Protein AF-A0A2N1S2W1-F1 (afdb_monomer_lite)

Secondary structure (DSSP, 8-state):
-PPPHHHHHHHHH------TTSPPPPHHHHHH---GGGT-GGG-------------HHHHHHHHHT-THHHHSS-TTT------

Radius of gyration: 23.99 Å; chains: 1; bounding box: 49×42×52 Å

pLDDT: mean 73.58, std 15.36, range [30.98, 88.06]

Foldseek 3Di:
DDDDPVVVVVVVPDDDPDCPPPDDDDPVNVVPDDPPCVVPVVPDDDDDDADEDDDDPVVLVVVVVVDDCCCPPDPVRHDDPPPD

Sequence (84 aa):
MKITKKRLEEILAFKDEDISDIPELTDEELSRMRPSHFRNPKNFKPVKRKVCMYIDADILDWYKTEGKGYQTSEYSHVIAPVIA

Structure (mmCIF, N/CA/C/O backbone):
data_AF-A0A2N1S2W1-F1
#
_entry.id   AF-A0A2N1S2W1-F1
#
loop_
_atom_site.group_PDB
_atom_site.id
_atom_site.type_symbol
_atom_site.label_atom_id
_atom_site.label_alt_id
_atom_site.label_comp_id
_atom_site.label_asym_id
_atom_site.label_entity_id
_atom_site.label_seq_id
_atom_site.pdbx_PDB_ins_code
_atom_site.Cartn_x
_atom_site.Cartn_y
_atom_site.Cartn_z
_atom_site.occupancy
_atom_site.B_iso_or_equiv
_atom_site.auth_seq_id
_atom_site.auth_comp_id
_atom_site.auth_asym_id
_atom_site.auth_atom_id
_atom_site.pdbx_PDB_model_num
ATOM 1 N N . MET A 1 1 ? 1.435 15.029 -6.952 1.00 53.09 1 MET A N 1
ATOM 2 C CA . MET A 1 1 ? 2.749 15.694 -7.106 1.00 53.09 1 MET A CA 1
ATOM 3 C C . MET A 1 1 ? 2.781 16.307 -8.503 1.00 53.09 1 MET A C 1
ATOM 5 O O . MET A 1 1 ? 2.518 15.574 -9.446 1.00 53.09 1 MET A O 1
ATOM 9 N N . LYS A 1 2 ? 2.953 17.628 -8.654 1.00 67.25 2 LYS A N 1
ATOM 10 C CA . LYS A 1 2 ? 2.962 18.286 -9.976 1.00 67.25 2 LYS A CA 1
ATOM 11 C C . LYS A 1 2 ? 4.404 18.363 -10.480 1.00 67.25 2 LYS A C 1
ATOM 13 O O . LYS A 1 2 ? 5.247 18.933 -9.794 1.00 67.25 2 LYS A O 1
ATOM 18 N N . ILE A 1 3 ? 4.678 17.773 -11.639 1.00 81.12 3 ILE A N 1
ATOM 19 C CA . ILE A 1 3 ? 5.975 17.888 -12.319 1.00 81.12 3 ILE A CA 1
ATOM 20 C C . ILE A 1 3 ? 6.124 19.314 -12.871 1.00 81.12 3 ILE A C 1
ATOM 22 O O . ILE A 1 3 ? 5.169 19.891 -13.394 1.00 81.12 3 ILE A O 1
ATOM 26 N N . THR A 1 4 ? 7.311 19.903 -12.715 1.00 87.94 4 THR A N 1
ATOM 27 C CA . THR A 1 4 ? 7.658 21.221 -13.264 1.00 87.94 4 THR A CA 1
ATOM 28 C C . THR A 1 4 ? 7.870 21.130 -14.778 1.00 87.94 4 THR A C 1
ATOM 30 O O . THR A 1 4 ? 8.368 20.122 -15.273 1.00 87.94 4 THR A O 1
ATOM 33 N N . LYS A 1 5 ? 7.521 22.188 -15.528 1.00 85.12 5 LYS A N 1
ATOM 34 C CA . LYS A 1 5 ? 7.609 22.204 -17.007 1.00 85.12 5 LYS A CA 1
ATOM 35 C C . LYS A 1 5 ? 8.997 21.815 -17.528 1.00 85.12 5 LYS A C 1
ATOM 37 O O . LYS A 1 5 ? 9.105 20.963 -18.397 1.00 85.12 5 LYS A O 1
ATOM 42 N N . LYS A 1 6 ? 10.046 22.335 -16.889 1.00 86.75 6 LYS A N 1
ATOM 43 C CA . LYS A 1 6 ? 11.442 22.001 -17.194 1.00 86.75 6 LYS A CA 1
ATOM 44 C C . LYS A 1 6 ? 11.741 20.499 -17.071 1.00 86.75 6 LYS A C 1
ATOM 46 O O . LYS A 1 6 ? 12.398 19.924 -17.925 1.00 86.75 6 LYS A O 1
ATOM 51 N N . ARG A 1 7 ? 11.225 19.841 -16.027 1.00 87.38 7 ARG A N 1
ATOM 52 C CA . ARG A 1 7 ? 11.443 18.404 -15.810 1.00 87.38 7 ARG A CA 1
ATOM 53 C C . ARG A 1 7 ? 10.702 17.549 -16.840 1.00 87.38 7 ARG A C 1
ATOM 55 O O . ARG A 1 7 ? 11.170 16.470 -17.175 1.00 87.38 7 ARG A O 1
ATOM 62 N N . LEU A 1 8 ? 9.562 18.026 -17.339 1.00 87.12 8 LEU A N 1
ATOM 63 C CA . LEU A 1 8 ? 8.837 17.369 -18.426 1.00 87.12 8 LEU A CA 1
ATOM 64 C C . LEU A 1 8 ? 9.624 17.438 -19.742 1.00 87.12 8 LEU A C 1
ATOM 66 O O . LEU A 1 8 ? 9.734 16.429 -20.427 1.00 87.12 8 LEU A O 1
ATOM 70 N N . GLU A 1 9 ? 10.201 18.598 -20.058 1.00 87.81 9 GLU A N 1
ATOM 71 C CA . GLU A 1 9 ? 11.042 18.789 -21.248 1.00 87.81 9 GLU A CA 1
ATOM 72 C C . GLU A 1 9 ? 12.284 17.888 -21.219 1.00 87.81 9 GLU A C 1
ATOM 74 O O . GLU A 1 9 ? 12.596 17.247 -22.217 1.00 87.81 9 GLU A O 1
ATOM 79 N N . GLU A 1 10 ? 12.938 17.754 -20.062 1.00 86.06 10 GLU A N 1
ATOM 80 C CA . GLU A 1 10 ? 14.069 16.831 -19.877 1.00 86.06 10 GLU A CA 1
ATOM 81 C C . GLU A 1 10 ? 13.687 15.362 -20.115 1.00 86.06 10 GLU A C 1
ATOM 83 O O . GLU A 1 10 ? 14.441 14.625 -20.740 1.00 86.06 10 GLU A O 1
ATOM 88 N N . ILE A 1 11 ? 12.521 14.926 -19.625 1.00 85.62 11 ILE A N 1
ATOM 89 C CA . ILE A 1 11 ? 12.047 13.544 -19.804 1.00 85.62 11 ILE A CA 1
ATOM 90 C C . ILE A 1 11 ? 11.700 13.273 -21.270 1.00 85.62 11 ILE A C 1
ATOM 92 O O . ILE A 1 11 ? 11.994 12.197 -21.774 1.00 85.62 11 ILE A O 1
ATOM 96 N N . LEU A 1 12 ? 11.088 14.241 -21.956 1.00 83.88 12 LEU A N 1
ATOM 97 C CA . LEU A 1 12 ? 10.739 14.112 -23.372 1.00 83.88 12 LEU A CA 1
ATOM 98 C C . LEU A 1 12 ? 11.971 14.130 -24.286 1.00 83.88 12 LEU A C 1
ATOM 100 O O . LEU A 1 12 ? 11.946 13.517 -25.348 1.00 83.88 12 LEU A O 1
ATOM 104 N N . ALA A 1 13 ? 13.029 14.837 -23.885 1.00 87.38 13 ALA A N 1
ATOM 105 C CA . ALA A 1 13 ? 14.293 14.884 -24.613 1.00 87.38 13 ALA A CA 1
ATOM 106 C C . ALA A 1 13 ? 15.186 13.658 -24.356 1.00 87.38 13 ALA A C 1
ATOM 108 O O . ALA A 1 13 ? 16.114 13.414 -25.126 1.00 87.38 13 ALA A O 1
ATOM 109 N N . PHE A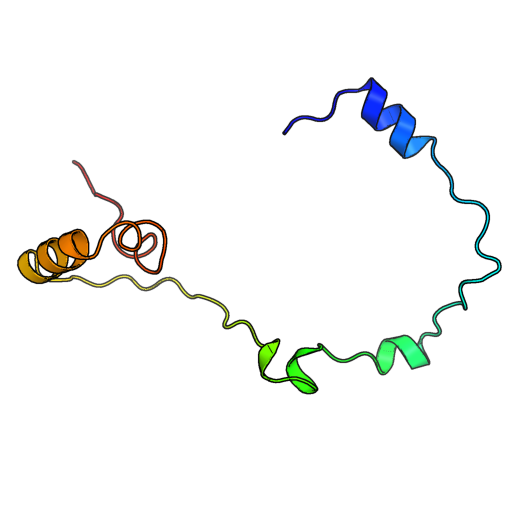 1 14 ? 14.936 12.900 -23.285 1.00 82.38 14 PHE A N 1
ATOM 110 C CA . PHE A 1 14 ? 15.679 11.682 -22.994 1.00 82.38 14 PHE A CA 1
ATOM 111 C C . PHE A 1 14 ? 15.299 10.586 -23.990 1.00 82.38 14 PHE A C 1
ATOM 113 O O . PHE A 1 14 ? 14.146 10.158 -24.058 1.00 82.38 14 PHE A O 1
ATOM 120 N N . LYS A 1 15 ? 16.286 10.122 -24.751 1.00 77.00 15 LYS A N 1
ATOM 121 C CA . LYS A 1 15 ? 16.141 9.025 -25.696 1.00 77.00 15 LYS A CA 1
ATOM 122 C C . LYS A 1 15 ? 17.221 8.001 -25.391 1.00 77.00 15 LYS A C 1
ATOM 124 O O . LYS A 1 15 ? 18.405 8.312 -25.480 1.00 77.00 15 LYS A O 1
ATOM 129 N N . ASP A 1 16 ? 16.788 6.820 -24.979 1.00 70.56 16 ASP A N 1
ATOM 130 C CA . ASP A 1 16 ? 17.674 5.682 -24.782 1.00 70.56 16 ASP A CA 1
ATOM 131 C C . ASP A 1 16 ? 17.904 5.048 -26.157 1.00 70.56 16 ASP A C 1
ATOM 133 O O . ASP A 1 16 ? 16.957 4.582 -26.794 1.00 70.56 16 ASP A O 1
ATOM 137 N N . GLU A 1 17 ? 19.119 5.180 -26.687 1.00 71.31 17 GLU A N 1
ATOM 138 C CA . GLU A 1 17 ? 19.454 4.748 -28.053 1.00 71.31 17 GLU A CA 1
ATOM 139 C C . GLU A 1 17 ? 20.173 3.396 -28.088 1.00 71.31 17 GLU A C 1
ATOM 141 O O . GLU A 1 17 ? 20.317 2.818 -29.165 1.00 71.31 17 GLU A O 1
ATOM 146 N N . ASP A 1 18 ? 20.586 2.869 -26.932 1.00 78.69 18 ASP A N 1
ATOM 147 C CA . ASP A 1 18 ? 21.209 1.552 -26.837 1.00 78.69 18 ASP A CA 1
ATOM 148 C C . ASP A 1 18 ? 20.157 0.495 -26.489 1.00 78.69 18 ASP A C 1
ATOM 150 O O . ASP A 1 18 ? 19.682 0.396 -25.362 1.00 78.69 18 ASP A O 1
ATOM 154 N N . ILE A 1 19 ? 19.754 -0.265 -27.506 1.00 71.44 19 ILE A N 1
ATOM 155 C CA . ILE A 1 19 ? 18.803 -1.385 -27.400 1.00 71.44 19 ILE A CA 1
ATOM 156 C C . ILE A 1 19 ? 19.508 -2.682 -27.843 1.00 71.44 19 ILE A C 1
ATOM 158 O O . ILE A 1 19 ? 18.878 -3.676 -28.188 1.00 71.44 19 ILE A O 1
ATOM 162 N N . SER A 1 20 ? 20.843 -2.678 -27.902 1.00 78.62 20 SER A N 1
ATOM 163 C CA . SER A 1 20 ? 21.619 -3.782 -28.479 1.00 78.62 20 SER A CA 1
ATOM 164 C C . SER A 1 20 ? 21.565 -5.075 -27.654 1.00 78.62 20 SER A C 1
ATOM 166 O O . SER A 1 20 ? 21.808 -6.157 -28.190 1.00 78.62 20 SER A O 1
ATOM 168 N N . ASP A 1 21 ? 21.219 -4.981 -26.371 1.00 83.38 21 ASP A N 1
ATOM 169 C CA . ASP A 1 21 ? 21.133 -6.078 -25.407 1.00 83.38 21 ASP A CA 1
ATOM 170 C C . ASP A 1 21 ? 19.701 -6.599 -25.173 1.00 83.38 21 ASP A C 1
ATOM 172 O O . ASP A 1 21 ? 19.524 -7.644 -24.539 1.00 83.38 21 ASP A O 1
ATOM 176 N N . ILE A 1 22 ? 18.677 -5.913 -25.693 1.00 79.69 22 ILE A N 1
ATOM 177 C CA . ILE A 1 22 ? 17.268 -6.259 -25.477 1.00 79.69 22 ILE A CA 1
ATOM 178 C C . ILE A 1 22 ? 16.730 -6.998 -26.712 1.00 79.69 22 ILE A C 1
ATOM 180 O O . ILE A 1 22 ? 16.593 -6.394 -27.776 1.00 79.69 22 ILE A O 1
ATOM 184 N N . PRO A 1 23 ? 16.377 -8.293 -26.604 1.00 80.62 23 PRO A N 1
ATOM 185 C CA . PRO A 1 23 ? 15.750 -9.004 -27.711 1.00 80.62 23 PRO A CA 1
ATOM 186 C C . PRO A 1 23 ? 14.366 -8.418 -28.025 1.00 80.62 23 PRO A C 1
ATOM 188 O O . PRO A 1 23 ? 13.598 -8.089 -27.115 1.00 80.62 23 PRO A O 1
ATOM 191 N N . GLU A 1 24 ? 14.032 -8.317 -29.314 1.00 80.44 24 GLU A N 1
ATOM 192 C CA . GLU A 1 24 ? 12.696 -7.906 -29.750 1.00 80.44 24 GLU A CA 1
ATOM 193 C C . GLU A 1 24 ? 11.651 -8.936 -29.312 1.00 80.44 24 GLU A C 1
ATOM 195 O O . GLU A 1 24 ? 11.822 -10.141 -29.499 1.00 80.44 24 GLU A O 1
ATOM 200 N N . LEU A 1 25 ? 10.554 -8.454 -28.728 1.00 83.44 25 LEU A N 1
ATOM 201 C CA . LEU A 1 25 ? 9.469 -9.316 -28.283 1.00 83.44 25 LEU A CA 1
ATOM 202 C C . LEU A 1 25 ? 8.603 -9.726 -29.479 1.00 83.44 25 LEU A C 1
ATOM 204 O O . LEU A 1 25 ? 7.962 -8.876 -30.095 1.00 83.44 25 LEU A O 1
ATOM 208 N N . THR A 1 26 ? 8.541 -11.022 -29.778 1.00 88.06 26 THR A N 1
ATOM 209 C CA . THR A 1 26 ? 7.682 -11.537 -30.855 1.00 88.06 26 THR A CA 1
ATOM 210 C C . THR A 1 26 ? 6.220 -11.676 -30.413 1.00 88.06 26 THR A C 1
ATOM 212 O O . THR A 1 26 ? 5.920 -11.911 -29.237 1.00 88.06 26 THR A O 1
ATOM 215 N N . ASP A 1 27 ? 5.282 -11.603 -31.365 1.00 86.00 27 ASP A N 1
ATOM 2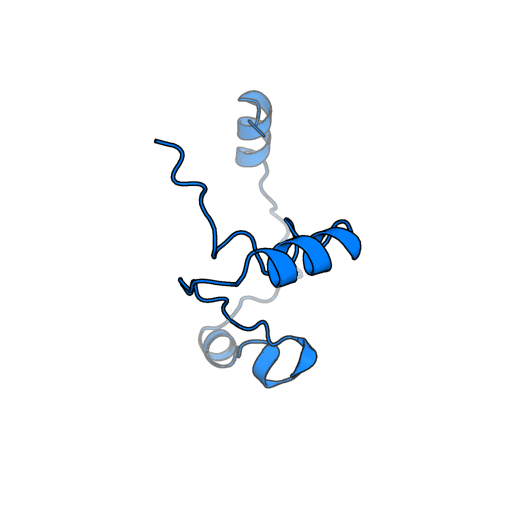16 C CA . ASP A 1 27 ? 3.845 -11.803 -31.102 1.00 86.00 27 ASP A CA 1
ATOM 217 C C . ASP A 1 27 ? 3.552 -13.183 -30.483 1.00 86.00 27 ASP A C 1
ATOM 219 O O . ASP A 1 27 ? 2.673 -13.334 -29.626 1.00 86.00 27 ASP A O 1
ATOM 223 N N . GLU A 1 28 ? 4.326 -14.201 -30.870 1.00 85.44 28 GLU A N 1
ATOM 224 C CA . GLU A 1 28 ? 4.223 -15.541 -30.297 1.00 85.44 28 GLU A CA 1
ATOM 225 C C . GLU A 1 28 ? 4.616 -15.567 -28.817 1.00 85.44 28 GLU A C 1
ATOM 227 O O . GLU A 1 28 ? 3.930 -16.196 -28.007 1.00 85.44 28 GLU A O 1
ATOM 232 N N . GLU A 1 29 ? 5.695 -14.886 -28.435 1.00 85.00 29 GLU A N 1
ATOM 233 C CA . GLU A 1 29 ? 6.139 -14.798 -27.042 1.00 85.00 29 GLU A CA 1
ATOM 234 C C . GLU A 1 29 ? 5.159 -13.997 -26.191 1.00 85.00 29 GLU A C 1
ATOM 236 O O . GLU A 1 29 ? 4.833 -14.409 -25.072 1.00 85.00 29 GLU A O 1
ATOM 241 N N . LEU A 1 30 ? 4.620 -12.910 -26.745 1.00 84.44 30 LEU A N 1
ATOM 242 C CA . LEU A 1 30 ? 3.591 -12.111 -26.095 1.00 84.44 30 LEU A CA 1
ATOM 243 C C . LEU A 1 30 ? 2.337 -12.949 -25.808 1.00 84.44 30 LEU A C 1
ATOM 245 O O . LEU A 1 30 ? 1.816 -12.918 -24.692 1.00 84.44 30 LEU A O 1
ATOM 249 N N . SER A 1 31 ? 1.900 -13.775 -26.766 1.00 85.06 31 SER A N 1
ATOM 250 C CA . SER A 1 31 ? 0.731 -14.653 -26.599 1.00 85.06 31 SER A CA 1
ATOM 251 C C . SER A 1 31 ? 0.891 -15.689 -25.474 1.00 85.06 31 SER A C 1
ATOM 253 O O . SER A 1 31 ? -0.091 -16.153 -24.888 1.00 85.06 31 SER A O 1
ATOM 255 N N . ARG A 1 32 ? 2.137 -16.052 -25.137 1.00 84.69 32 ARG A N 1
ATOM 256 C CA . ARG A 1 32 ? 2.464 -17.027 -24.085 1.00 84.69 32 ARG A CA 1
ATOM 257 C C . ARG A 1 32 ? 2.548 -16.394 -22.697 1.00 84.69 32 ARG A C 1
ATOM 259 O O . ARG A 1 32 ? 2.545 -17.127 -21.702 1.00 84.69 32 ARG A O 1
ATOM 266 N N . MET A 1 33 ? 2.611 -15.065 -22.592 1.00 84.88 33 MET A N 1
ATOM 267 C CA . MET A 1 33 ? 2.673 -14.383 -21.303 1.00 84.88 33 MET A CA 1
ATOM 268 C C . MET A 1 33 ? 1.364 -14.565 -20.534 1.00 84.88 33 MET A C 1
ATOM 270 O O . MET A 1 33 ? 0.282 -14.194 -20.979 1.00 84.88 33 MET A O 1
ATOM 274 N N . ARG A 1 34 ? 1.467 -15.133 -19.329 1.00 84.44 34 ARG A N 1
ATOM 275 C CA . ARG A 1 34 ? 0.338 -15.301 -18.409 1.00 84.44 34 ARG A CA 1
ATOM 276 C C . ARG A 1 34 ? 0.559 -14.477 -17.147 1.00 84.44 34 ARG A C 1
ATOM 278 O O . ARG A 1 34 ? 1.703 -14.357 -16.696 1.00 84.44 34 ARG A O 1
ATOM 285 N N . PRO A 1 35 ? -0.514 -13.961 -16.526 1.00 82.19 35 PRO A N 1
ATOM 286 C CA . PRO A 1 35 ? -0.406 -13.272 -15.251 1.00 82.19 35 PRO A CA 1
ATOM 287 C C . PRO A 1 35 ? 0.348 -14.096 -14.200 1.00 82.19 35 PRO A C 1
ATOM 289 O O . PRO A 1 35 ? 0.138 -15.299 -14.045 1.00 82.19 35 PRO A O 1
ATOM 292 N N . SER A 1 36 ? 1.222 -13.431 -13.445 1.00 81.69 36 SER A N 1
ATOM 293 C CA . SER A 1 36 ? 2.125 -14.077 -12.481 1.00 81.69 36 SER A CA 1
ATOM 294 C C . SER A 1 36 ? 1.397 -14.930 -11.427 1.00 81.69 36 SER A C 1
ATOM 296 O O . SER A 1 36 ? 1.914 -15.959 -10.988 1.00 81.69 36 SER A O 1
ATOM 298 N N . HIS A 1 37 ? 0.163 -14.558 -11.076 1.00 80.12 37 HIS A N 1
ATOM 299 C CA . HIS A 1 37 ? -0.667 -15.292 -10.121 1.00 80.12 37 HIS A CA 1
ATOM 300 C C . HIS A 1 37 ? -1.090 -16.695 -10.593 1.00 80.12 37 HIS A C 1
ATOM 302 O O . HIS A 1 37 ? -1.417 -17.522 -9.750 1.00 80.12 37 HIS A O 1
ATOM 308 N N . PHE A 1 38 ? -1.023 -17.005 -11.896 1.00 80.50 38 PHE A N 1
ATOM 309 C CA . PHE A 1 38 ? -1.227 -18.374 -12.394 1.00 80.50 38 PHE A CA 1
ATOM 310 C C . PHE A 1 38 ? -0.065 -19.317 -12.060 1.00 80.50 38 PHE A C 1
ATOM 312 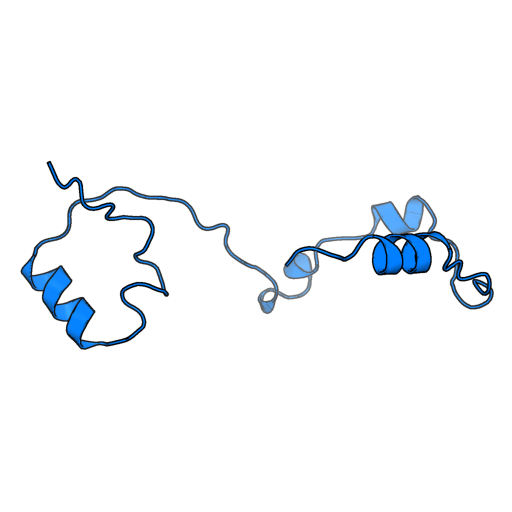O O . PHE A 1 38 ? -0.256 -20.527 -12.023 1.00 80.50 38 PHE A O 1
ATOM 319 N N . ARG A 1 39 ? 1.142 -18.779 -11.837 1.00 82.38 39 ARG A N 1
ATOM 320 C CA . ARG A 1 39 ? 2.342 -19.562 -11.489 1.00 82.38 39 ARG A CA 1
ATOM 321 C C . ARG A 1 39 ? 2.644 -19.534 -9.996 1.00 82.38 39 ARG A C 1
ATOM 323 O O . ARG A 1 39 ? 3.143 -20.513 -9.457 1.00 82.38 39 ARG A O 1
ATOM 330 N N . ASN A 1 40 ? 2.357 -18.416 -9.333 1.00 83.56 40 ASN A N 1
ATOM 331 C CA . ASN A 1 40 ? 2.567 -18.260 -7.901 1.00 83.56 40 ASN A CA 1
ATOM 332 C C . ASN A 1 40 ? 1.290 -17.738 -7.226 1.00 83.56 40 ASN A C 1
ATOM 334 O O . ASN A 1 40 ? 0.986 -16.547 -7.354 1.00 83.56 40 ASN A O 1
ATOM 338 N N . PRO A 1 41 ? 0.586 -18.577 -6.446 1.00 79.44 41 PRO A N 1
ATOM 339 C CA . PRO A 1 41 ? -0.611 -18.168 -5.712 1.00 79.44 41 PRO A CA 1
ATOM 340 C C . PRO A 1 41 ? -0.395 -16.964 -4.784 1.00 79.44 41 PRO A C 1
ATOM 342 O O . PRO A 1 41 ? -1.323 -16.193 -4.562 1.00 79.44 41 PRO A O 1
ATOM 345 N N . LYS A 1 42 ? 0.834 -16.728 -4.295 1.00 83.94 42 LYS A N 1
ATOM 346 C CA . LYS A 1 42 ? 1.161 -15.558 -3.453 1.00 83.94 42 LYS A CA 1
ATOM 347 C C . LYS A 1 42 ? 1.001 -14.215 -4.178 1.00 83.94 42 LYS A C 1
ATOM 349 O O . LYS A 1 42 ? 0.887 -13.183 -3.527 1.00 83.94 42 LYS A O 1
ATOM 354 N N . ASN A 1 43 ? 0.992 -14.220 -5.512 1.00 80.00 43 ASN A N 1
ATOM 355 C CA . ASN A 1 43 ? 0.853 -13.015 -6.332 1.00 80.00 43 ASN A CA 1
ATOM 356 C C . ASN A 1 43 ? -0.609 -12.694 -6.673 1.00 80.00 43 ASN A C 1
ATOM 358 O O . ASN A 1 43 ? -0.882 -11.694 -7.341 1.00 80.00 43 ASN A O 1
ATOM 362 N N . PHE A 1 44 ? -1.550 -13.534 -6.241 1.00 82.19 44 PHE A N 1
ATOM 363 C CA . PHE A 1 44 ? -2.969 -13.257 -6.377 1.00 82.19 44 PHE A CA 1
ATOM 364 C C . PHE A 1 44 ? -3.374 -12.145 -5.404 1.00 82.19 44 PHE A C 1
ATOM 366 O O . PHE A 1 44 ? -3.226 -12.276 -4.191 1.00 82.19 44 PHE A O 1
ATOM 373 N N . LYS A 1 45 ? -3.900 -11.040 -5.939 1.00 78.50 45 LYS A N 1
ATOM 374 C CA . LYS A 1 45 ? -4.501 -9.965 -5.145 1.00 78.50 45 LYS A CA 1
ATOM 375 C C . LYS A 1 45 ? -6.011 -9.975 -5.381 1.00 78.50 45 LYS A C 1
ATOM 377 O O . LYS A 1 45 ? -6.423 -9.739 -6.518 1.00 78.50 45 LYS A O 1
ATOM 382 N N . PRO A 1 46 ? -6.839 -10.232 -4.354 1.00 78.69 46 PRO A N 1
ATOM 383 C CA . PRO A 1 46 ? -8.284 -10.206 -4.517 1.00 78.69 46 PRO A CA 1
ATOM 384 C C . PRO A 1 46 ? -8.756 -8.797 -4.889 1.00 78.69 46 PRO A C 1
ATOM 386 O O . PRO A 1 46 ? -8.308 -7.794 -4.326 1.00 78.69 46 PRO A O 1
ATOM 389 N N . VAL A 1 47 ? -9.685 -8.725 -5.843 1.00 79.38 47 VAL A N 1
ATOM 390 C CA . VAL A 1 47 ? -10.330 -7.468 -6.228 1.00 79.38 47 VAL A CA 1
ATOM 391 C C . VAL A 1 47 ? -11.329 -7.097 -5.138 1.00 79.38 47 VAL A C 1
ATOM 393 O O . VAL A 1 47 ? -12.358 -7.753 -4.976 1.00 79.38 47 VAL A O 1
ATOM 396 N N . LYS A 1 48 ? -11.020 -6.043 -4.378 1.00 74.19 48 LYS A N 1
ATOM 397 C CA . LYS A 1 48 ? -11.907 -5.531 -3.327 1.00 74.19 48 LYS A CA 1
ATOM 398 C C . LYS A 1 48 ? -13.216 -5.027 -3.945 1.00 74.19 48 LYS A C 1
ATOM 400 O O . LYS A 1 48 ? -13.191 -4.289 -4.929 1.00 74.19 48 LYS A O 1
ATOM 405 N N . ARG A 1 49 ? -14.353 -5.398 -3.353 1.00 73.81 49 ARG A N 1
ATOM 406 C CA . ARG A 1 49 ? -15.690 -4.901 -3.721 1.00 73.81 49 ARG A CA 1
ATOM 407 C C . ARG A 1 49 ? -16.264 -4.078 -2.574 1.00 73.81 49 ARG A C 1
ATOM 409 O O . ARG A 1 49 ? -16.014 -4.391 -1.414 1.00 73.81 49 ARG A O 1
ATOM 416 N N . LYS A 1 50 ? -17.015 -3.024 -2.901 1.00 75.38 50 LYS A N 1
ATOM 417 C CA . LYS A 1 50 ? -17.735 -2.229 -1.898 1.00 75.38 50 LYS A CA 1
ATOM 418 C C . LYS A 1 50 ? -18.984 -2.991 -1.464 1.00 75.38 50 LYS A C 1
ATOM 420 O O . LYS A 1 50 ? -19.710 -3.484 -2.325 1.00 75.38 50 LYS A O 1
ATOM 425 N N . VAL A 1 51 ? -19.231 -3.055 -0.163 1.00 76.50 51 VAL A N 1
ATOM 426 C CA . VAL A 1 51 ? -20.475 -3.564 0.424 1.00 76.50 51 VAL A CA 1
ATOM 427 C C . VAL A 1 51 ? -21.015 -2.508 1.387 1.00 76.50 51 VAL A C 1
ATOM 429 O O . VAL A 1 51 ? -20.228 -1.862 2.075 1.00 76.50 51 VAL A O 1
ATOM 432 N N . CYS A 1 52 ? -22.333 -2.310 1.413 1.00 79.94 52 CYS A N 1
ATOM 433 C CA . CYS A 1 52 ? -23.002 -1.419 2.363 1.00 79.94 52 CYS A CA 1
ATOM 434 C C . CYS A 1 52 ? -23.820 -2.281 3.327 1.00 79.94 52 CYS A C 1
ATOM 436 O O . CYS A 1 52 ? -24.669 -3.051 2.881 1.00 79.94 52 CYS A O 1
ATOM 438 N N . MET A 1 53 ? -23.557 -2.168 4.628 1.00 82.31 53 MET A N 1
ATOM 439 C CA . MET A 1 53 ? -24.265 -2.898 5.682 1.00 82.31 53 MET A CA 1
ATOM 440 C C . MET A 1 53 ? -24.343 -2.046 6.949 1.00 82.31 53 MET A C 1
ATOM 442 O O . MET A 1 53 ? -23.497 -1.178 7.162 1.00 82.31 53 MET A O 1
ATOM 446 N N . TYR A 1 54 ? -25.344 -2.312 7.784 1.00 84.00 54 TYR A N 1
ATOM 447 C CA . TYR A 1 54 ? -25.448 -1.736 9.122 1.00 84.00 54 TYR A CA 1
ATOM 448 C C . TYR A 1 54 ? -24.682 -2.617 10.118 1.00 84.00 54 TYR A C 1
ATOM 450 O O . TYR A 1 54 ? -24.697 -3.841 9.998 1.00 84.00 54 TYR A O 1
ATOM 458 N N . ILE A 1 55 ? -23.994 -1.986 11.069 1.00 82.19 55 ILE A N 1
ATOM 459 C CA . ILE A 1 55 ? -23.245 -2.630 12.157 1.00 82.19 55 ILE A CA 1
ATOM 460 C C . ILE A 1 55 ? -23.699 -1.966 13.460 1.00 82.19 55 ILE A C 1
ATOM 462 O O . ILE A 1 55 ? -23.924 -0.752 13.467 1.00 82.19 55 ILE A O 1
ATOM 466 N N . ASP A 1 56 ? -23.827 -2.740 14.538 1.00 87.56 56 ASP A N 1
ATOM 467 C CA . ASP A 1 56 ? -24.179 -2.205 15.854 1.00 87.56 56 ASP A CA 1
ATOM 468 C C . ASP A 1 56 ? -23.088 -1.271 16.407 1.00 87.56 56 ASP A C 1
ATOM 470 O O . ASP A 1 56 ? -21.892 -1.400 16.117 1.00 87.56 56 ASP A O 1
ATOM 474 N N . ALA A 1 57 ? -23.512 -0.279 17.191 1.00 84.38 57 ALA A N 1
ATOM 475 C CA . ALA A 1 57 ? -22.637 0.793 17.665 1.00 84.38 57 ALA A CA 1
ATOM 476 C C . ALA A 1 57 ? -21.561 0.302 18.650 1.00 84.38 57 ALA A C 1
ATOM 478 O O . ALA A 1 57 ? -20.434 0.792 18.627 1.00 84.38 57 ALA A O 1
ATOM 479 N N . ASP A 1 58 ? -21.883 -0.692 19.472 1.00 86.06 58 ASP A N 1
ATOM 480 C CA . ASP A 1 58 ? -20.968 -1.322 20.425 1.00 86.06 58 ASP A CA 1
ATOM 481 C C . ASP A 1 58 ? -19.863 -2.124 19.723 1.00 86.06 58 ASP A C 1
ATOM 483 O O . ASP A 1 58 ? -18.693 -2.030 20.094 1.00 86.06 58 ASP A O 1
ATOM 487 N N . ILE A 1 59 ? -20.213 -2.839 18.651 1.00 82.44 59 ILE A N 1
ATOM 488 C CA . ILE A 1 59 ? -19.266 -3.531 17.777 1.00 82.44 59 ILE A CA 1
ATOM 489 C C . ILE A 1 59 ? -18.318 -2.506 17.148 1.00 82.44 59 ILE A C 1
ATOM 491 O O . ILE A 1 59 ? -17.102 -2.707 17.140 1.00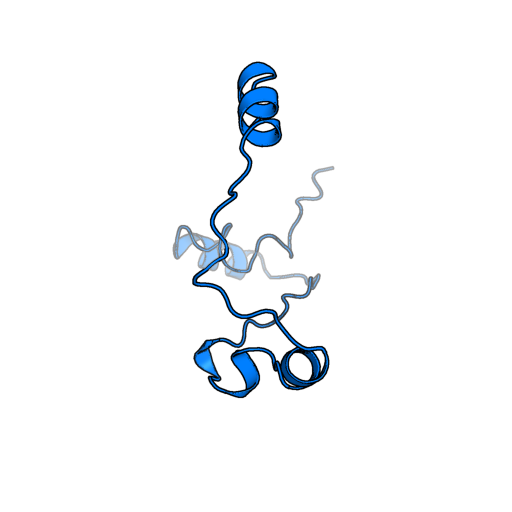 82.44 59 ILE A O 1
ATOM 495 N N . LEU A 1 60 ? -18.849 -1.378 16.665 1.00 81.00 60 LEU A N 1
ATOM 496 C CA . LEU A 1 60 ? -18.044 -0.306 16.081 1.00 81.00 60 LEU A CA 1
ATOM 497 C C . LEU A 1 60 ? -17.046 0.285 17.084 1.00 81.00 60 LEU A C 1
ATOM 499 O O . LEU A 1 60 ? -15.893 0.543 16.735 1.00 81.00 60 LEU A O 1
ATOM 503 N N . ASP A 1 61 ? -17.484 0.505 18.320 1.00 83.75 61 ASP A N 1
ATOM 504 C CA . ASP A 1 61 ? -16.645 1.058 19.378 1.00 83.75 61 ASP A CA 1
ATOM 505 C C . ASP A 1 61 ? -15.585 0.063 19.850 1.00 83.75 61 ASP A C 1
ATOM 507 O O . ASP A 1 61 ? -14.436 0.461 20.051 1.00 83.75 61 ASP A O 1
ATOM 511 N N . TRP A 1 62 ? -15.909 -1.231 19.910 1.00 81.94 62 TRP A N 1
AT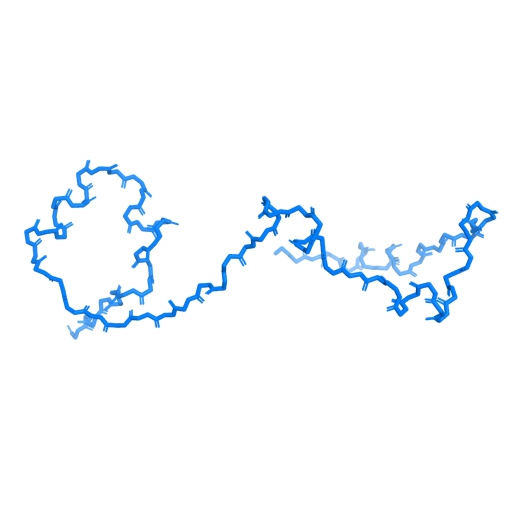OM 512 C CA . TRP A 1 62 ? -14.933 -2.291 20.150 1.00 81.94 62 TRP A CA 1
ATOM 513 C C . TRP A 1 62 ? -13.834 -2.306 19.076 1.00 81.94 62 TRP A C 1
ATOM 515 O O . TRP A 1 62 ? -12.652 -2.267 19.417 1.00 81.94 62 TRP A O 1
ATOM 525 N N . TYR A 1 63 ? -14.184 -2.223 17.787 1.00 74.75 63 TYR A N 1
ATOM 526 C CA . TYR A 1 63 ? -13.199 -2.167 16.694 1.00 74.75 63 TYR A CA 1
ATOM 527 C C . TYR A 1 63 ? -12.267 -0.948 16.756 1.00 74.75 63 TYR A C 1
ATOM 529 O O . TYR A 1 63 ? -11.112 -1.028 16.333 1.00 74.75 63 TYR A O 1
ATOM 537 N N . LYS A 1 64 ? -12.727 0.190 17.290 1.00 75.00 64 LYS A N 1
ATOM 538 C CA . LYS A 1 64 ? -11.873 1.379 17.471 1.00 75.00 64 LYS A CA 1
ATOM 539 C C . LYS A 1 64 ? -10.784 1.160 18.524 1.00 75.00 64 LYS A C 1
ATOM 541 O O . LYS A 1 64 ? -9.746 1.820 18.455 1.00 75.00 64 LYS A O 1
ATOM 546 N N . THR A 1 65 ? -10.990 0.244 19.474 1.00 79.50 65 THR A N 1
ATOM 547 C CA . THR A 1 65 ? -10.004 -0.052 20.526 1.00 79.50 65 THR A CA 1
ATOM 548 C C . THR A 1 65 ? -8.772 -0.796 20.002 1.00 79.50 65 THR A C 1
ATOM 550 O O . THR A 1 65 ? -7.686 -0.611 20.547 1.00 79.50 65 THR A O 1
ATOM 553 N N . GLU A 1 66 ? -8.890 -1.543 18.896 1.00 69.44 66 GLU A N 1
ATOM 554 C CA . GLU A 1 66 ? -7.778 -2.295 18.286 1.00 69.44 66 GLU A CA 1
ATOM 555 C C . GLU A 1 66 ? -6.828 -1.437 17.408 1.00 69.44 66 GLU A C 1
ATOM 557 O O . GLU A 1 66 ? -5.838 -1.933 16.866 1.00 69.44 66 GLU A O 1
ATOM 562 N N . GLY A 1 67 ? -7.050 -0.118 17.302 1.00 62.31 67 GLY A N 1
ATOM 563 C CA . GLY A 1 67 ? -6.077 0.841 16.754 1.00 62.31 67 GLY A CA 1
ATOM 564 C C . GLY A 1 67 ? -6.194 1.169 15.251 1.00 62.31 67 GLY A C 1
ATOM 565 O O . GLY A 1 67 ? -7.265 1.107 14.651 1.00 62.31 67 GLY A O 1
ATOM 566 N N . LYS A 1 68 ? -5.068 1.591 14.634 1.00 53.25 68 LYS A N 1
ATOM 567 C CA . LYS A 1 68 ? -4.934 2.259 13.301 1.00 53.25 68 LYS A CA 1
ATOM 568 C C . LYS A 1 68 ? -5.570 1.536 12.091 1.00 53.25 68 LYS A C 1
ATOM 570 O O . LYS A 1 68 ? -5.604 2.097 10.989 1.00 53.25 68 LYS A O 1
ATOM 575 N N . GLY A 1 69 ? -6.051 0.308 12.274 1.00 55.44 69 GLY A N 1
ATOM 576 C CA . GLY A 1 69 ? -6.722 -0.494 11.255 1.00 55.44 69 GLY A CA 1
ATOM 577 C C . GLY A 1 69 ? -8.143 -0.031 10.942 1.00 55.44 69 GLY A C 1
ATOM 578 O O . GLY A 1 69 ? -8.522 -0.098 9.781 1.00 55.44 69 GLY A O 1
ATOM 579 N N . TYR A 1 70 ? -8.878 0.539 11.905 1.00 54.66 70 TYR A N 1
ATOM 580 C CA . TYR A 1 70 ? -10.300 0.889 11.739 1.00 54.66 70 TYR A CA 1
ATOM 581 C C . TYR A 1 70 ? -10.589 1.826 10.550 1.00 54.66 70 TYR A C 1
ATOM 583 O O . TYR A 1 70 ? -11.653 1.769 9.950 1.00 54.66 70 TYR A O 1
ATOM 591 N N . GLN A 1 71 ? -9.643 2.685 10.163 1.00 54.16 71 GLN A N 1
ATOM 592 C CA . GLN A 1 71 ? -9.831 3.605 9.035 1.00 54.16 71 GLN A CA 1
ATOM 593 C C . GLN A 1 71 ? -9.055 3.191 7.774 1.00 54.16 71 GLN A C 1
ATOM 595 O O . GLN A 1 71 ? -9.460 3.530 6.663 1.00 54.16 71 GLN A O 1
ATOM 600 N N . THR A 1 72 ? -7.957 2.441 7.925 1.00 50.66 72 THR A N 1
ATOM 601 C CA . THR A 1 72 ? -6.986 2.196 6.838 1.00 50.66 72 THR A CA 1
ATOM 602 C C . THR A 1 72 ? -6.942 0.743 6.358 1.00 50.66 72 THR A C 1
ATOM 604 O O . THR A 1 72 ? -6.505 0.481 5.238 1.00 50.66 72 THR A O 1
ATOM 607 N N . SER A 1 73 ? -7.437 -0.202 7.158 1.00 51.88 73 SER A N 1
ATOM 608 C CA . SER A 1 73 ? -7.626 -1.600 6.778 1.00 51.88 73 SER A CA 1
ATOM 609 C C . SER A 1 73 ? -9.122 -1.920 6.842 1.00 51.88 73 SER A C 1
ATOM 611 O O . SER A 1 73 ? -9.753 -1.860 7.885 1.00 51.88 73 SER A O 1
ATOM 613 N N . GLU A 1 74 ? -9.698 -2.213 5.680 1.00 47.84 74 GLU A N 1
ATOM 614 C CA . GLU A 1 74 ? -11.018 -2.844 5.495 1.00 47.84 74 GLU A CA 1
ATOM 615 C C . GLU A 1 74 ? -12.294 -1.999 5.708 1.00 47.84 74 GLU A C 1
ATOM 617 O O . GLU A 1 74 ? -13.245 -2.225 4.963 1.00 47.84 74 GLU A O 1
ATOM 622 N N . TYR A 1 75 ? -12.330 -0.952 6.542 1.00 46.09 75 TYR A N 1
ATOM 623 C CA . TYR A 1 75 ? -13.614 -0.288 6.881 1.00 46.09 75 TYR A CA 1
ATOM 624 C C . TYR A 1 75 ? -13.939 1.055 6.192 1.00 46.09 75 TYR A C 1
ATOM 626 O O . TYR A 1 75 ? -15.077 1.519 6.260 1.00 46.09 75 TYR A O 1
ATOM 634 N N . SER A 1 76 ? -13.027 1.655 5.415 1.00 41.69 76 SER A N 1
ATOM 635 C CA . SER A 1 76 ? -13.282 2.940 4.715 1.00 41.69 76 SER A CA 1
ATOM 636 C C . SER A 1 76 ? -14.385 2.889 3.632 1.00 41.69 76 SER A C 1
ATOM 638 O O . SER A 1 76 ? -14.671 3.908 3.005 1.00 41.69 76 SER A O 1
ATOM 640 N N . HIS A 1 77 ? -14.983 1.730 3.351 1.00 45.09 77 HIS A N 1
ATOM 641 C CA . HIS A 1 77 ? -15.968 1.582 2.272 1.00 45.09 77 HIS A CA 1
ATOM 642 C C . HIS A 1 77 ? -17.403 1.340 2.758 1.00 45.09 77 HIS A C 1
ATOM 644 O O . HIS A 1 77 ? -18.292 1.296 1.913 1.00 45.09 77 HIS A O 1
ATOM 650 N N . VAL A 1 78 ? -17.630 1.213 4.074 1.00 46.03 78 VAL A N 1
ATOM 651 C CA . VAL A 1 78 ? -18.945 0.830 4.628 1.00 46.03 78 VAL A CA 1
ATOM 652 C C . VAL A 1 78 ? -19.659 1.991 5.328 1.00 46.03 78 VAL A C 1
ATOM 654 O O . VAL A 1 78 ? -20.881 1.984 5.402 1.00 46.03 78 VAL A O 1
ATOM 657 N N . ILE A 1 79 ? -18.948 3.023 5.795 1.00 45.31 79 ILE A N 1
ATOM 658 C CA . ILE A 1 79 ? -19.573 4.107 6.567 1.00 45.31 79 ILE A CA 1
ATOM 659 C C . ILE A 1 79 ? -19.036 5.458 6.093 1.00 45.31 79 ILE A C 1
ATOM 661 O O . ILE A 1 79 ? -18.022 5.960 6.574 1.00 45.31 79 ILE A O 1
ATOM 665 N N . ALA A 1 80 ? -19.729 6.056 5.124 1.00 41.06 80 ALA A N 1
ATOM 666 C CA . ALA A 1 80 ? -19.728 7.506 5.003 1.00 41.06 80 ALA A CA 1
ATOM 667 C C . ALA A 1 80 ? -20.653 8.043 6.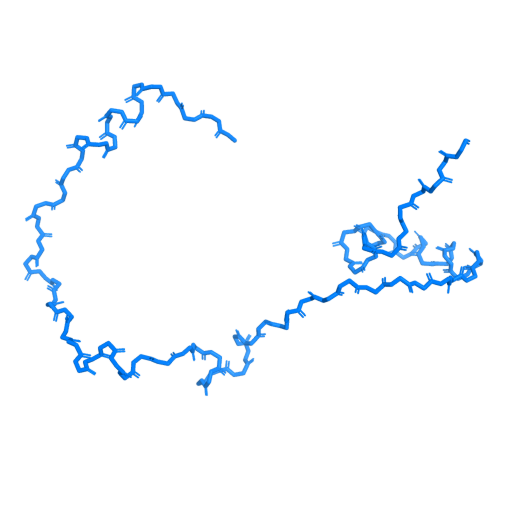109 1.00 41.06 80 ALA A C 1
ATOM 669 O O . ALA A 1 80 ? -21.787 7.567 6.205 1.00 41.06 80 ALA A O 1
ATOM 670 N N . PRO A 1 81 ? -20.225 9.002 6.945 1.00 42.38 81 PRO A N 1
ATOM 671 C CA . PRO A 1 81 ? -21.146 9.681 7.836 1.00 42.38 81 PRO A CA 1
ATOM 672 C C . PRO A 1 81 ? -22.137 10.451 6.959 1.00 42.38 81 PRO A C 1
ATOM 674 O O . PRO A 1 81 ? -21.761 11.422 6.304 1.00 42.38 81 PRO A O 1
ATOM 677 N N . VAL A 1 82 ? -23.397 10.019 6.919 1.00 38.44 82 VAL A N 1
ATOM 678 C CA . VAL A 1 82 ? -24.494 10.911 6.536 1.00 38.44 82 VAL A CA 1
ATOM 679 C C . VAL A 1 82 ? -24.694 11.829 7.736 1.00 38.44 82 VAL A C 1
ATOM 681 O O . VAL A 1 82 ? -25.474 11.538 8.636 1.00 38.44 82 VAL A O 1
ATOM 684 N N . ILE A 1 83 ? -23.882 12.883 7.799 1.00 30.98 83 ILE A N 1
ATOM 685 C CA . ILE A 1 83 ? -24.138 14.028 8.666 1.00 30.98 83 ILE A CA 1
ATOM 686 C C . ILE A 1 83 ? -25.130 14.892 7.890 1.00 30.98 83 ILE A C 1
ATOM 688 O O . ILE A 1 83 ? -24.769 15.487 6.873 1.00 30.98 83 ILE A O 1
ATOM 692 N N . ALA A 1 84 ? -26.387 14.845 8.328 1.00 34.72 84 ALA A N 1
ATOM 693 C CA . ALA A 1 84 ? -27.380 15.880 8.071 1.00 34.72 84 ALA A CA 1
ATOM 694 C C . ALA A 1 84 ? -27.176 17.031 9.063 1.00 34.72 84 ALA A C 1
ATOM 696 O O . ALA A 1 84 ? -26.741 16.741 10.204 1.00 34.72 84 ALA A O 1
#